Protein AF-A0A2T1HW81-F1 (afdb_monomer)

Nearest PDB structures (foldseek):
  8i0v-assembly1_t  TM=4.486E-01  e=2.184E+00  Homo sapiens
  5mqf-assembly1_G  TM=4.092E-01  e=3.699E+00  Homo sapiens
  8i0v-assembly1_q  TM=4.028E-01  e=3.699E+00  Homo sapiens
  3jb9-assembly1_V  TM=4.908E-01  e=8.706E+00  Schizosaccharomyces pombe 972h-
  9esi-assembly1_U  TM=4.132E-01  e=9.299E+00  Schizosaccharomyces pombe

Secondary structure (DSSP, 8-state):
-BHHHHHHTT--EEEEEETTEEEEEEGGGGT--TTSBHHHHHHT---TTTSPPPPGGG-EEE-GGG-SS------

Foldseek 3Di:
DFQLVCVVVQQFWKWFDDPNDIDTGGCVVLVGDRGDDPLVSLVPDADPPPRHRTDSVGIDGHHPVPPPDDDPPDD

Mean predicted aligned error: 6.24 Å

Sequence (75 aa):
MTIAGLERDGLSHAEYECCGVRVVVPWRMLDAAPEETFHEVAERLVCRRCGEPPNPGGIRPWGQWMCDGWVDTFR

Organism: NCBI:txid2109933

Solvent-accessible surface area (backbone atoms only — not comparable to full-atom values): 4633 Å² total; per-residue (Å²): 107,30,40,51,55,34,44,74,72,52,30,49,22,43,30,32,53,48,98,94,37,83,43,77,44,48,39,75,81,68,74,53,51,57,82,39,38,54,65,66,56,57,75,72,41,58,32,90,87,81,70,47,61,51,60,74,93,53,55,43,85,28,32,83,85,71,56,86,79,78,84,87,79,84,125

Structure (mmCIF, N/CA/C/O backbone):
data_AF-A0A2T1HW81-F1
#
_entry.id   AF-A0A2T1HW81-F1
#
loop_
_atom_site.group_PDB
_atom_site.id
_atom_site.type_symbol
_ato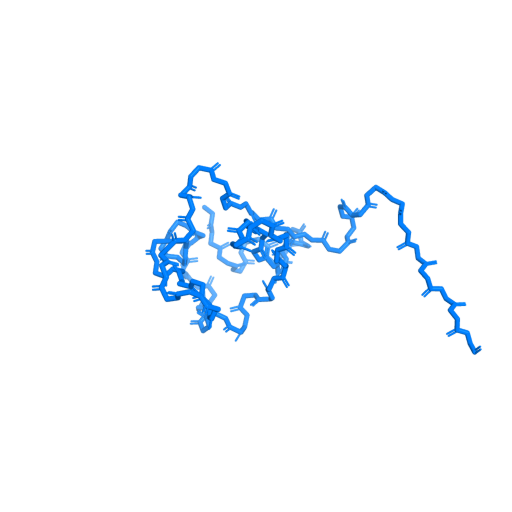m_site.label_atom_id
_atom_site.label_alt_id
_atom_site.label_comp_id
_atom_site.label_asym_id
_atom_site.label_entity_id
_atom_site.label_seq_id
_atom_site.pdbx_PDB_ins_code
_atom_site.Cartn_x
_atom_site.Cartn_y
_atom_site.Cartn_z
_atom_site.occupancy
_atom_site.B_iso_or_equiv
_atom_site.auth_seq_id
_atom_site.auth_comp_id
_atom_site.auth_asym_id
_atom_site.auth_atom_id
_atom_site.pdbx_PDB_model_num
ATOM 1 N N . MET A 1 1 ? 11.510 1.745 0.466 1.00 86.94 1 MET A N 1
ATOM 2 C CA . MET A 1 1 ? 11.437 1.206 -0.910 1.00 86.94 1 MET A CA 1
ATOM 3 C C . MET A 1 1 ? 10.427 2.040 -1.682 1.00 86.94 1 MET A C 1
ATOM 5 O O . MET A 1 1 ? 9.429 2.424 -1.076 1.00 86.94 1 MET A O 1
ATOM 9 N N . THR A 1 2 ? 10.711 2.379 -2.942 1.00 97.00 2 THR A N 1
ATOM 10 C CA . THR A 1 2 ? 9.789 3.165 -3.780 1.00 97.00 2 THR A CA 1
ATOM 11 C C . THR A 1 2 ? 8.663 2.298 -4.337 1.00 97.00 2 THR A C 1
ATOM 13 O O . THR A 1 2 ? 8.814 1.076 -4.407 1.00 97.00 2 THR A O 1
ATOM 16 N N . ILE A 1 3 ? 7.564 2.915 -4.769 1.00 96.44 3 ILE A N 1
ATOM 17 C CA . ILE A 1 3 ? 6.441 2.224 -5.414 1.00 96.44 3 ILE A CA 1
ATOM 18 C C . ILE A 1 3 ? 6.896 1.493 -6.678 1.00 96.44 3 ILE A C 1
ATOM 20 O O . ILE A 1 3 ? 6.632 0.303 -6.811 1.00 96.44 3 ILE A O 1
ATOM 24 N N . ALA A 1 4 ? 7.699 2.125 -7.539 1.00 95.62 4 ALA A N 1
ATOM 25 C CA . ALA A 1 4 ? 8.267 1.460 -8.717 1.00 95.62 4 ALA A CA 1
ATOM 26 C C . ALA A 1 4 ? 9.196 0.284 -8.369 1.00 95.62 4 ALA A C 1
ATOM 28 O O . ALA A 1 4 ? 9.403 -0.618 -9.183 1.00 95.62 4 ALA A O 1
ATOM 29 N N . GLY A 1 5 ? 9.842 0.325 -7.199 1.00 96.38 5 GLY A N 1
ATOM 30 C CA . GLY A 1 5 ? 10.620 -0.798 -6.677 1.00 96.38 5 GLY A CA 1
ATOM 31 C C . GLY A 1 5 ? 9.709 -1.954 -6.280 1.00 96.38 5 GLY A C 1
ATOM 32 O O . GLY A 1 5 ? 9.886 -3.063 -6.767 1.00 96.38 5 GLY A O 1
ATOM 33 N N . LEU A 1 6 ? 8.681 -1.656 -5.485 1.00 94.81 6 LEU A N 1
ATOM 34 C CA . LEU A 1 6 ? 7.678 -2.627 -5.054 1.00 94.81 6 LEU A CA 1
ATOM 35 C C . LEU A 1 6 ? 6.959 -3.282 -6.240 1.00 94.81 6 LEU A C 1
ATOM 37 O O . LEU A 1 6 ? 6.832 -4.501 -6.275 1.00 94.81 6 LEU A O 1
ATOM 41 N N . GLU A 1 7 ? 6.551 -2.511 -7.248 1.00 93.94 7 GLU A N 1
ATOM 42 C CA . GLU A 1 7 ? 5.888 -3.052 -8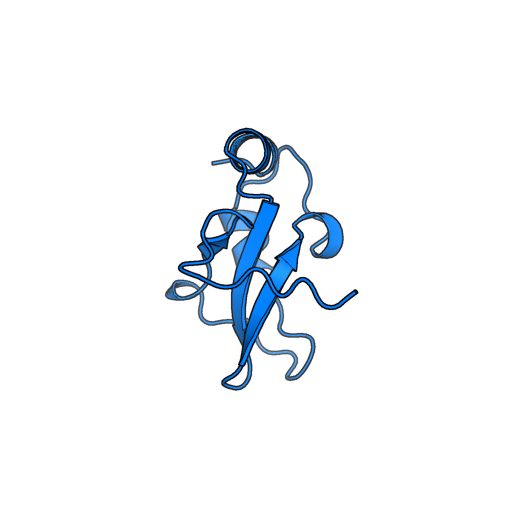.440 1.00 93.94 7 GLU A CA 1
ATOM 43 C C . GLU A 1 7 ? 6.790 -3.994 -9.243 1.00 93.94 7 GLU A C 1
ATOM 45 O O . GLU A 1 7 ? 6.316 -5.030 -9.715 1.00 93.94 7 GLU A O 1
ATOM 50 N N . ARG A 1 8 ? 8.092 -3.687 -9.356 1.00 94.44 8 ARG A N 1
ATOM 51 C CA . ARG A 1 8 ? 9.079 -4.597 -9.966 1.00 94.44 8 ARG A CA 1
ATOM 52 C C . ARG A 1 8 ? 9.214 -5.908 -9.195 1.00 94.44 8 ARG A C 1
ATOM 54 O O . ARG A 1 8 ? 9.401 -6.947 -9.821 1.00 94.44 8 ARG A O 1
ATOM 61 N N . ASP A 1 9 ? 9.042 -5.860 -7.879 1.00 92.62 9 ASP A N 1
ATOM 62 C CA . ASP A 1 9 ? 9.040 -7.028 -6.994 1.00 92.62 9 ASP A CA 1
ATOM 63 C C . ASP A 1 9 ? 7.658 -7.723 -6.934 1.00 92.62 9 ASP A C 1
ATOM 65 O O . ASP A 1 9 ? 7.436 -8.641 -6.144 1.00 92.62 9 ASP A O 1
ATOM 69 N N . GLY A 1 10 ? 6.694 -7.300 -7.764 1.00 91.31 10 GLY A N 1
ATOM 70 C CA . GLY A 1 10 ? 5.343 -7.865 -7.823 1.00 91.31 10 GLY A CA 1
ATOM 71 C C . GLY A 1 10 ? 4.426 -7.437 -6.670 1.00 91.31 10 GLY A C 1
ATOM 72 O O . GLY A 1 10 ? 3.361 -8.027 -6.481 1.00 91.31 10 GLY A O 1
ATOM 73 N N . LEU A 1 11 ? 4.823 -6.433 -5.890 1.00 94.62 11 LEU A N 1
ATOM 74 C CA . LEU A 1 11 ? 4.067 -5.839 -4.791 1.00 94.62 11 LEU A CA 1
ATOM 75 C C . LEU A 1 11 ? 3.351 -4.590 -5.315 1.00 94.62 11 LEU A C 1
ATOM 77 O O . LEU A 1 11 ? 3.927 -3.509 -5.365 1.00 94.62 11 LEU A O 1
ATOM 81 N N . SER A 1 12 ? 2.105 -4.745 -5.757 1.00 93.44 12 SER A N 1
ATOM 82 C CA . SER A 1 12 ? 1.339 -3.715 -6.482 1.00 93.44 12 SER A CA 1
ATOM 83 C C . SER A 1 12 ? 0.184 -3.083 -5.684 1.00 93.44 12 SER A C 1
ATOM 85 O O . SER A 1 12 ? -0.562 -2.260 -6.221 1.00 93.44 12 SER A O 1
ATOM 87 N N . HIS A 1 13 ? -0.002 -3.480 -4.422 1.00 93.25 13 HIS A N 1
ATOM 88 C CA . HIS A 1 13 ? -1.129 -3.058 -3.587 1.00 93.25 13 HIS A CA 1
ATOM 89 C C . HIS A 1 13 ? -0.707 -2.732 -2.155 1.00 93.25 13 HIS A C 1
ATOM 91 O O . HIS A 1 13 ? 0.216 -3.342 -1.627 1.00 93.25 13 HIS A O 1
ATOM 97 N N . ALA A 1 14 ? -1.457 -1.864 -1.481 1.00 92.12 14 ALA A N 1
ATOM 98 C CA . ALA A 1 14 ? -1.432 -1.739 -0.030 1.00 92.12 14 ALA A CA 1
ATOM 99 C C . ALA A 1 14 ? -2.442 -2.719 0.565 1.00 92.12 14 ALA A C 1
ATOM 101 O O . ALA A 1 14 ? -3.591 -2.754 0.122 1.00 92.12 14 ALA A O 1
ATOM 102 N N . GLU A 1 15 ? -2.046 -3.460 1.592 1.00 92.94 15 GLU A N 1
ATOM 103 C CA . GLU A 1 15 ? -2.982 -4.148 2.476 1.00 92.94 15 GLU A CA 1
ATOM 104 C C . GLU A 1 15 ? -3.018 -3.442 3.831 1.00 92.94 15 GLU A C 1
ATOM 106 O O . GLU A 1 15 ? -1.971 -3.114 4.390 1.00 92.94 15 GLU A O 1
ATOM 111 N N . TYR A 1 16 ? -4.219 -3.211 4.356 1.00 91.19 16 TYR A N 1
ATOM 112 C CA . TYR A 1 16 ? -4.439 -2.672 5.697 1.00 91.19 16 TYR A CA 1
ATOM 113 C C . TYR A 1 16 ? -5.820 -3.069 6.226 1.00 91.19 16 TYR A C 1
ATOM 115 O O . TYR A 1 16 ? -6.688 -3.527 5.481 1.00 91.19 16 TYR A O 1
ATOM 123 N N . GLU A 1 17 ? -6.045 -2.882 7.524 1.00 90.69 17 GLU A N 1
ATOM 124 C CA . GLU A 1 17 ? -7.366 -3.049 8.128 1.00 90.69 17 GLU A CA 1
ATOM 125 C C . GLU A 1 17 ? -8.115 -1.713 8.181 1.00 90.69 17 GLU A C 1
ATOM 127 O O . GLU A 1 17 ? -7.574 -0.694 8.610 1.00 90.69 17 GLU A O 1
ATOM 132 N N . CYS A 1 18 ? -9.386 -1.721 7.782 1.00 88.69 18 CYS A N 1
ATOM 133 C CA . CYS A 1 18 ? -10.319 -0.642 8.062 1.00 88.69 18 CYS A CA 1
ATOM 134 C C . CYS A 1 18 ? -11.656 -1.181 8.578 1.00 88.69 18 CYS A C 1
ATOM 136 O O . CYS A 1 18 ? -12.293 -2.004 7.923 1.00 88.69 18 CYS A O 1
ATOM 138 N N . CYS A 1 19 ? -12.144 -0.633 9.699 1.00 88.12 19 CYS A N 1
ATOM 139 C CA . CYS A 1 19 ? -13.453 -0.978 10.269 1.00 88.12 19 CYS A CA 1
ATOM 140 C C . CYS A 1 19 ? -13.631 -2.498 10.473 1.00 88.12 19 CYS A C 1
ATOM 142 O O . CYS A 1 19 ? -14.706 -3.031 10.192 1.00 88.12 19 CYS A O 1
ATOM 144 N N . GLY A 1 20 ? -12.569 -3.199 10.893 1.00 86.88 20 GLY A N 1
ATOM 145 C CA . GLY A 1 20 ? -12.559 -4.656 11.062 1.00 86.88 20 GLY A CA 1
ATOM 146 C C . GLY A 1 20 ? -12.539 -5.459 9.755 1.00 86.88 20 GLY A C 1
ATOM 147 O O . GLY A 1 20 ? -12.751 -6.668 9.777 1.00 86.88 20 GLY A O 1
ATOM 148 N N . VAL A 1 21 ? -12.316 -4.809 8.609 1.00 87.06 21 VAL A N 1
ATOM 149 C CA . VAL A 1 21 ? -12.246 -5.447 7.289 1.00 87.06 21 VAL A CA 1
ATOM 150 C C . VAL A 1 21 ? -10.853 -5.260 6.706 1.00 87.06 21 VAL A C 1
ATOM 152 O O . VAL A 1 21 ? -10.318 -4.153 6.687 1.00 87.06 21 VAL A O 1
ATOM 155 N N . ARG A 1 22 ? -10.278 -6.341 6.178 1.00 89.75 22 ARG A N 1
ATOM 156 C CA . ARG A 1 22 ? -9.035 -6.281 5.410 1.00 89.75 22 ARG A CA 1
ATOM 157 C C . ARG A 1 22 ? -9.302 -5.678 4.034 1.00 89.75 22 ARG A C 1
ATOM 159 O O . ARG A 1 22 ? -10.141 -6.174 3.286 1.00 89.75 22 ARG A O 1
ATOM 166 N N . VAL A 1 23 ? -8.574 -4.622 3.710 1.00 89.06 23 VAL A N 1
ATOM 167 C CA . VAL A 1 23 ? -8.639 -3.914 2.434 1.00 89.06 23 VAL A CA 1
ATOM 168 C C . VAL A 1 23 ? -7.334 -4.150 1.695 1.00 89.06 23 VAL A C 1
ATOM 170 O O . VAL A 1 23 ? -6.262 -4.006 2.273 1.00 89.06 23 VAL A O 1
ATOM 173 N N . VAL A 1 24 ? -7.441 -4.489 0.414 1.00 90.75 24 VAL A N 1
ATOM 174 C CA . VAL A 1 24 ? -6.314 -4.570 -0.514 1.00 90.75 24 VAL A CA 1
ATOM 175 C C . VAL A 1 24 ? -6.590 -3.589 -1.644 1.00 90.75 24 VAL A C 1
ATOM 177 O O . VAL A 1 24 ? -7.615 -3.687 -2.319 1.00 90.75 24 VAL A O 1
ATOM 180 N N . VAL A 1 25 ? -5.710 -2.609 -1.828 1.00 89.44 25 VAL A N 1
ATOM 181 C CA . VAL A 1 25 ? -5.925 -1.483 -2.744 1.00 89.44 25 VAL A CA 1
ATOM 182 C C . VAL A 1 25 ? -4.692 -1.286 -3.635 1.00 89.44 25 VAL A C 1
ATOM 184 O O . VAL A 1 25 ? -3.590 -1.166 -3.111 1.00 89.44 25 VAL A O 1
ATOM 187 N N . PRO A 1 26 ? -4.817 -1.264 -4.973 1.00 91.12 26 PRO A N 1
ATOM 188 C CA . PRO A 1 26 ? -3.688 -0.975 -5.854 1.00 91.12 26 PRO A CA 1
ATOM 189 C C . PRO A 1 26 ? -3.070 0.404 -5.589 1.00 91.12 26 PRO A C 1
ATOM 191 O O . PRO A 1 26 ? -3.811 1.361 -5.351 1.00 91.12 26 PRO A O 1
ATOM 194 N N . TRP A 1 27 ? -1.751 0.542 -5.765 1.00 91.25 27 TRP A N 1
ATOM 195 C CA . TRP A 1 27 ? -1.037 1.828 -5.643 1.00 91.25 27 TRP A CA 1
ATOM 196 C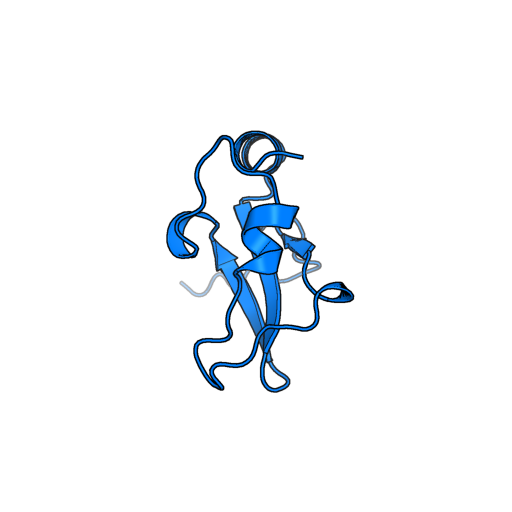 C . TRP A 1 27 ? -1.659 2.943 -6.482 1.00 91.25 27 TRP A C 1
ATOM 198 O O . TRP A 1 27 ? -1.880 4.050 -5.999 1.00 91.25 27 TRP A O 1
ATOM 208 N N . ARG A 1 28 ? -2.055 2.610 -7.716 1.00 88.69 28 ARG A N 1
ATOM 209 C CA . ARG A 1 28 ? -2.727 3.530 -8.646 1.00 88.69 28 ARG A CA 1
ATOM 210 C C . ARG A 1 28 ? -4.041 4.120 -8.123 1.00 88.69 28 ARG A C 1
ATOM 212 O O . ARG A 1 28 ? -4.457 5.155 -8.613 1.00 88.69 28 ARG A O 1
ATOM 219 N N . MET A 1 29 ? -4.732 3.460 -7.186 1.00 89.44 29 MET A N 1
ATOM 220 C CA . MET A 1 29 ? -5.968 3.999 -6.590 1.00 89.44 29 MET A CA 1
ATOM 221 C C . MET A 1 29 ? -5.703 4.861 -5.348 1.00 89.44 29 MET A C 1
ATOM 223 O O . MET A 1 29 ? -6.639 5.455 -4.811 1.00 89.44 29 MET A O 1
ATOM 227 N N . LEU A 1 30 ? -4.450 4.892 -4.887 1.00 89.62 30 LEU A N 1
ATOM 228 C CA . LEU A 1 30 ? -3.938 5.761 -3.827 1.00 89.62 30 LEU A CA 1
ATOM 229 C C . LEU A 1 30 ? -3.161 6.959 -4.398 1.00 89.62 30 LEU A C 1
ATOM 231 O O . LEU A 1 30 ? -2.410 7.604 -3.663 1.00 89.62 30 LEU A O 1
ATOM 235 N N . ASP A 1 31 ? -3.295 7.200 -5.708 1.00 92.25 31 ASP A N 1
ATOM 236 C CA . ASP A 1 31 ? -2.576 8.233 -6.459 1.00 92.25 31 ASP A CA 1
ATOM 237 C C . ASP A 1 31 ? -1.062 8.214 -6.194 1.00 92.25 31 ASP A C 1
ATOM 239 O O . ASP A 1 31 ? -0.411 9.251 -6.109 1.00 92.25 31 ASP A O 1
ATOM 243 N N . ALA A 1 32 ? -0.505 7.015 -5.998 1.00 93.69 32 ALA A N 1
ATOM 244 C CA . ALA A 1 32 ? 0.898 6.837 -5.669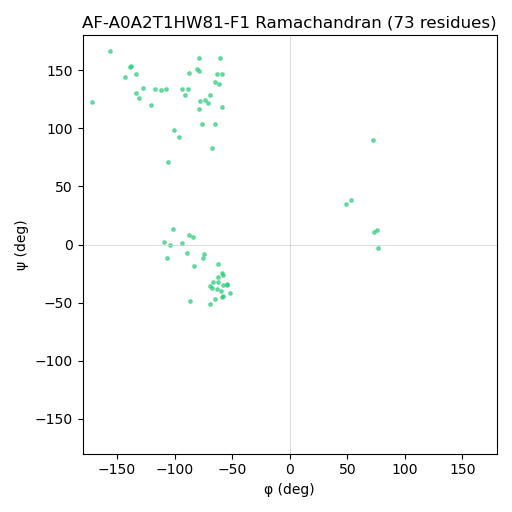 1.00 93.69 32 ALA A CA 1
ATOM 245 C C . ALA A 1 32 ? 1.783 6.984 -6.912 1.00 93.69 32 ALA A C 1
ATOM 247 O O . ALA A 1 32 ? 1.606 6.260 -7.897 1.00 93.69 32 ALA A O 1
ATOM 248 N N . ALA A 1 33 ? 2.738 7.907 -6.861 1.00 95.81 33 ALA A N 1
ATOM 249 C CA . ALA A 1 33 ? 3.718 8.114 -7.910 1.00 95.81 33 ALA A CA 1
ATOM 250 C C . ALA A 1 33 ? 4.845 7.061 -7.829 1.00 95.81 33 ALA A C 1
ATOM 252 O O . ALA A 1 33 ? 5.187 6.594 -6.739 1.00 95.81 33 ALA A O 1
ATOM 253 N N . PRO A 1 34 ? 5.458 6.683 -8.966 1.00 95.44 34 PRO A N 1
ATOM 254 C CA . PRO A 1 34 ? 6.513 5.665 -9.020 1.00 95.44 34 PRO A CA 1
ATOM 255 C C . PRO A 1 34 ? 7.708 5.927 -8.081 1.00 95.44 34 PRO A C 1
ATOM 257 O O . PRO A 1 34 ? 8.313 4.986 -7.556 1.00 95.44 34 PRO A O 1
ATOM 260 N N . GLU A 1 35 ? 8.063 7.195 -7.891 1.00 97.12 35 GLU A N 1
ATOM 261 C CA . GLU A 1 35 ? 9.173 7.678 -7.071 1.00 97.12 35 GLU A CA 1
ATOM 262 C C . GLU A 1 35 ? 8.847 7.795 -5.580 1.00 97.12 35 GLU A C 1
ATOM 264 O O . GLU A 1 35 ? 9.776 7.806 -4.770 1.00 97.12 35 GLU A O 1
ATOM 269 N N . GLU A 1 36 ? 7.562 7.831 -5.210 1.00 96.19 36 GLU A N 1
ATOM 270 C CA . GLU A 1 36 ? 7.149 7.877 -3.808 1.00 96.19 36 GLU A CA 1
ATOM 271 C C . GLU A 1 36 ? 7.598 6.610 -3.083 1.00 96.19 36 GLU A C 1
ATOM 273 O O . GLU A 1 36 ? 7.656 5.503 -3.631 1.00 96.19 36 GLU A O 1
ATOM 278 N N . THR A 1 37 ? 7.927 6.765 -1.812 1.00 95.69 37 THR A N 1
ATOM 279 C CA . THR A 1 37 ? 8.162 5.651 -0.910 1.00 95.69 37 THR A CA 1
ATOM 280 C C . THR A 1 37 ? 6.837 5.093 -0.411 1.00 95.69 37 THR A C 1
ATOM 282 O O . THR A 1 37 ? 5.847 5.799 -0.238 1.00 95.69 37 THR A O 1
ATOM 285 N N . PHE A 1 38 ? 6.826 3.800 -0.095 1.00 92.50 38 PHE A N 1
ATOM 286 C CA . PHE A 1 38 ? 5.677 3.189 0.573 1.00 92.50 38 PHE A CA 1
ATOM 287 C C . PHE A 1 38 ? 5.278 3.911 1.869 1.00 92.50 38 PHE A C 1
ATOM 289 O O . PHE A 1 38 ? 4.096 3.975 2.186 1.00 92.50 38 PHE A O 1
ATOM 296 N N . HIS A 1 39 ? 6.250 4.455 2.605 1.00 92.19 39 HIS A N 1
ATOM 297 C CA . HIS A 1 39 ? 5.984 5.164 3.852 1.00 92.19 39 HIS A CA 1
ATOM 298 C C . HIS A 1 39 ? 5.172 6.441 3.611 1.00 92.19 39 HIS A C 1
ATOM 300 O O . HIS A 1 39 ? 4.143 6.616 4.251 1.00 92.19 39 HIS A O 1
ATOM 306 N N . GLU A 1 40 ? 5.555 7.252 2.621 1.00 94.00 40 GLU A N 1
ATOM 307 C CA . GLU A 1 40 ? 4.812 8.462 2.231 1.00 94.00 40 GLU A CA 1
ATOM 308 C C . GL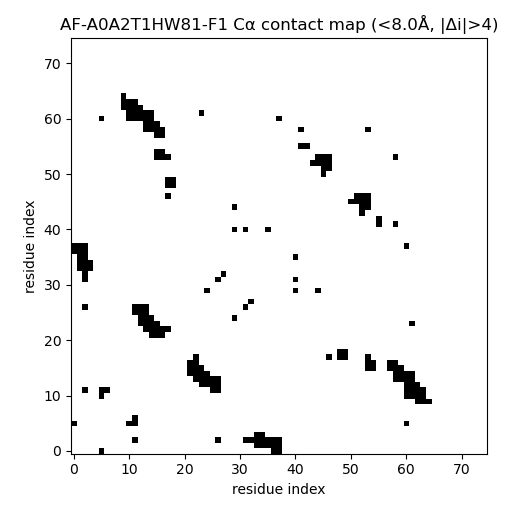U A 1 40 ? 3.371 8.132 1.801 1.00 94.00 40 GLU A C 1
ATOM 310 O O . GLU A 1 40 ? 2.421 8.814 2.187 1.00 94.00 40 GLU A O 1
ATOM 315 N N . VAL A 1 41 ? 3.177 7.035 1.059 1.00 92.50 41 VAL A N 1
ATOM 316 C CA . VAL A 1 41 ? 1.835 6.570 0.662 1.00 92.50 41 VAL A CA 1
ATOM 317 C C . VAL A 1 41 ? 1.024 6.077 1.867 1.00 92.50 41 VAL A C 1
ATOM 319 O O . VAL A 1 41 ? -0.184 6.309 1.938 1.00 92.50 41 VAL A O 1
ATOM 322 N N . ALA A 1 42 ? 1.671 5.407 2.823 1.00 91.44 42 ALA A N 1
ATOM 323 C CA . ALA A 1 42 ? 1.042 4.896 4.037 1.00 91.44 42 ALA A CA 1
ATOM 324 C C . ALA A 1 42 ? 0.618 6.013 5.007 1.00 91.44 42 ALA A C 1
ATOM 326 O O . ALA A 1 42 ? -0.434 5.898 5.631 1.00 91.44 42 ALA A O 1
ATOM 327 N N . GLU A 1 43 ? 1.382 7.103 5.111 1.00 91.19 43 GLU A N 1
ATOM 328 C CA . GLU A 1 43 ? 1.068 8.234 5.999 1.00 91.19 43 GLU A CA 1
ATOM 329 C C . GLU A 1 43 ? -0.197 8.997 5.586 1.00 91.19 43 GLU A C 1
ATOM 331 O O . GLU A 1 43 ? -0.925 9.502 6.439 1.00 91.19 43 GLU A O 1
ATOM 336 N N . ARG A 1 44 ? -0.491 9.063 4.283 1.00 89.94 44 ARG A N 1
ATOM 337 C CA . ARG A 1 44 ? -1.680 9.755 3.751 1.00 89.94 44 ARG A CA 1
ATOM 338 C C . ARG A 1 44 ? -2.893 8.850 3.546 1.00 89.94 44 ARG A C 1
ATOM 340 O O . ARG A 1 44 ? -3.912 9.289 3.011 1.00 89.94 44 ARG A O 1
ATOM 347 N N . LEU A 1 45 ? -2.779 7.571 3.889 1.00 90.19 45 LEU A N 1
ATOM 348 C CA . LEU A 1 45 ? -3.837 6.597 3.673 1.00 90.19 45 LEU A CA 1
ATOM 349 C C . LEU A 1 45 ? -5.006 6.897 4.616 1.00 90.19 45 LEU A C 1
ATOM 351 O O . LEU A 1 45 ? -4.841 7.024 5.825 1.00 90.19 45 LEU A O 1
ATOM 355 N N . VAL A 1 46 ? -6.209 6.987 4.054 1.00 89.50 46 VAL A N 1
ATOM 356 C CA . VAL A 1 46 ? -7.438 7.237 4.810 1.00 89.50 46 VAL A CA 1
ATOM 357 C C . VAL A 1 46 ? -8.453 6.169 4.457 1.00 89.50 46 VAL A C 1
ATOM 359 O O . VAL A 1 46 ? -8.661 5.844 3.281 1.00 89.50 46 VAL A O 1
ATOM 362 N N . CYS A 1 47 ? -9.122 5.611 5.464 1.00 87.00 47 CYS A N 1
ATOM 363 C CA . CYS A 1 47 ? -10.193 4.689 5.171 1.00 87.00 47 CYS A CA 1
ATOM 364 C C . CYS A 1 47 ? -11.409 5.410 4.582 1.00 87.00 47 CYS A C 1
ATOM 366 O O . CYS A 1 47 ? -12.062 6.210 5.244 1.00 87.00 47 CYS A O 1
ATOM 368 N N . ARG A 1 48 ? -11.814 5.014 3.371 1.00 84.56 48 ARG A N 1
ATOM 369 C CA . ARG A 1 48 ? -13.004 5.562 2.698 1.00 84.56 48 ARG A CA 1
ATOM 370 C C . ARG A 1 48 ? -14.333 5.310 3.425 1.00 84.56 48 ARG A C 1
ATOM 372 O O . ARG A 1 48 ? -15.319 5.954 3.092 1.00 84.56 48 A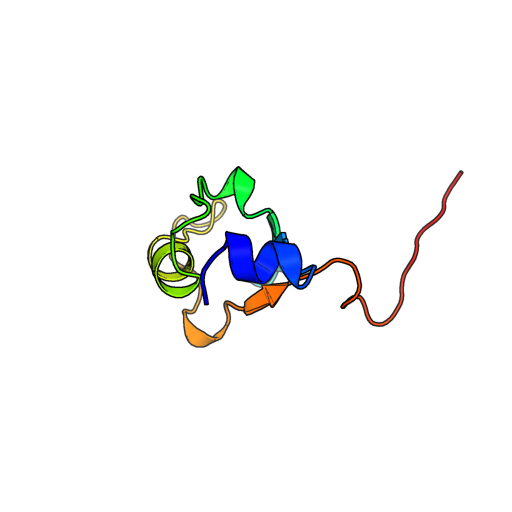RG A O 1
ATOM 379 N N . ARG A 1 49 ? -14.387 4.370 4.378 1.00 85.81 49 ARG A N 1
ATOM 380 C CA . ARG A 1 49 ? -15.609 4.032 5.129 1.00 85.81 49 ARG A CA 1
ATOM 381 C C . ARG A 1 49 ? -15.819 4.909 6.362 1.00 85.81 49 ARG A C 1
ATOM 383 O O . ARG A 1 49 ? -16.930 5.383 6.561 1.00 85.81 49 ARG A O 1
ATOM 390 N N . CYS A 1 50 ? -14.793 5.074 7.197 1.00 88.88 50 CYS A N 1
ATOM 391 C CA . CYS A 1 50 ? -14.889 5.838 8.447 1.00 88.88 50 CYS A CA 1
ATOM 392 C C . CYS A 1 50 ? -14.190 7.201 8.402 1.00 88.88 50 CYS A C 1
ATOM 394 O O . CYS A 1 50 ? -14.401 7.992 9.309 1.00 88.88 50 CYS A O 1
ATOM 396 N N . GLY A 1 51 ? -13.373 7.483 7.384 1.00 88.25 51 GLY A N 1
ATOM 397 C CA . GLY A 1 51 ? -12.590 8.719 7.293 1.00 88.25 51 GLY A CA 1
ATOM 398 C C . GLY A 1 51 ? -11.349 8.755 8.190 1.00 88.25 51 GLY A C 1
ATOM 399 O O . GLY A 1 51 ? -10.587 9.710 8.112 1.00 88.25 51 GLY A O 1
ATOM 400 N N . GLU A 1 52 ? -11.118 7.720 8.999 1.00 89.25 52 GLU A N 1
ATOM 401 C CA . GLU A 1 52 ? -9.961 7.632 9.892 1.00 89.25 52 GLU A CA 1
ATOM 402 C C . GLU A 1 52 ? -8.744 7.012 9.182 1.00 89.25 52 GLU A C 1
ATOM 404 O O . GLU A 1 52 ? -8.912 6.137 8.313 1.00 89.25 52 GLU A O 1
ATOM 409 N N . PRO A 1 53 ? -7.515 7.424 9.542 1.00 90.06 53 PRO A N 1
ATOM 410 C CA . PRO A 1 53 ? -6.306 6.772 9.064 1.00 90.06 53 PRO A CA 1
ATOM 411 C C . PRO A 1 53 ? -6.230 5.327 9.595 1.00 90.06 53 PRO A C 1
ATOM 413 O O . PRO A 1 53 ? -6.571 5.071 10.755 1.00 90.06 53 PRO A O 1
ATOM 416 N N . PRO A 1 54 ? -5.790 4.354 8.777 1.00 87.81 54 PRO A N 1
ATOM 417 C CA . PRO A 1 54 ? -5.506 3.007 9.257 1.00 87.81 54 PRO A CA 1
ATOM 418 C C . PRO A 1 54 ? -4.404 3.017 10.321 1.00 87.81 54 PRO A C 1
ATOM 420 O O . PRO A 1 54 ? -3.587 3.935 10.377 1.00 87.81 54 PRO A O 1
ATOM 423 N N . ASN A 1 55 ? -4.324 1.955 11.127 1.00 85.44 55 ASN A N 1
ATOM 424 C CA . ASN A 1 55 ? -3.192 1.772 12.034 1.00 85.44 55 ASN A CA 1
ATOM 425 C C . ASN A 1 55 ? -1.882 1.716 11.218 1.00 85.44 55 ASN A C 1
ATOM 427 O O . ASN A 1 55 ? -1.727 0.770 10.441 1.00 85.44 55 ASN A O 1
ATOM 431 N N . PRO A 1 56 ? -0.924 2.645 11.413 1.00 77.56 56 PRO A N 1
ATOM 432 C CA . PRO A 1 56 ? 0.298 2.701 10.609 1.00 77.56 56 PRO A CA 1
ATOM 433 C C . PRO A 1 56 ? 1.117 1.406 10.657 1.00 77.56 56 PRO A C 1
ATOM 435 O O . PRO A 1 56 ? 1.685 0.994 9.650 1.00 77.56 56 PRO A O 1
ATOM 438 N N . GLY A 1 57 ? 1.130 0.716 11.804 1.00 82.31 57 GLY A N 1
ATOM 439 C CA . GLY A 1 57 ? 1.825 -0.567 11.963 1.00 82.31 57 GLY A CA 1
ATOM 440 C C . GLY A 1 57 ? 1.125 -1.758 11.297 1.00 82.31 57 GLY A C 1
ATOM 441 O O . GLY A 1 57 ? 1.687 -2.848 11.258 1.00 82.31 57 GLY A O 1
ATOM 442 N N . GLY A 1 58 ? -0.099 -1.565 10.798 1.00 85.88 58 GLY A N 1
ATOM 443 C CA . GLY A 1 58 ? -0.902 -2.583 10.117 1.00 85.88 58 GLY A CA 1
ATOM 444 C C . GLY A 1 58 ? -0.951 -2.430 8.596 1.00 85.88 58 GLY A C 1
ATOM 445 O O . GLY A 1 58 ? -1.616 -3.232 7.944 1.00 85.88 58 GLY A O 1
ATOM 446 N N . ILE A 1 59 ? -0.288 -1.415 8.030 1.00 91.81 59 ILE A N 1
ATOM 447 C CA . ILE A 1 59 ? -0.219 -1.204 6.581 1.00 91.81 59 ILE A CA 1
ATOM 448 C C . ILE A 1 59 ? 1.013 -1.934 6.051 1.00 91.81 59 ILE A C 1
ATOM 450 O O . ILE A 1 59 ? 2.124 -1.723 6.539 1.00 91.81 59 ILE A O 1
ATOM 454 N N . ARG A 1 60 ? 0.844 -2.766 5.023 1.00 93.31 60 ARG A N 1
ATOM 455 C CA . ARG A 1 60 ? 1.961 -3.478 4.392 1.00 93.31 60 ARG A CA 1
ATOM 456 C C . ARG A 1 60 ? 1.859 -3.513 2.868 1.00 93.31 60 ARG A C 1
ATOM 458 O O . ARG A 1 60 ? 0.748 -3.501 2.333 1.00 93.31 60 ARG A O 1
ATOM 465 N N . PRO A 1 61 ? 2.995 -3.604 2.156 1.00 93.56 61 PRO A N 1
ATOM 466 C CA . PRO A 1 61 ? 2.990 -3.940 0.743 1.00 93.56 61 PRO A CA 1
ATOM 467 C C . PRO A 1 61 ? 2.387 -5.321 0.509 1.00 93.56 61 PRO A C 1
ATOM 469 O O . PRO A 1 61 ? 2.664 -6.272 1.242 1.00 93.56 61 PRO A O 1
ATOM 472 N N . TRP A 1 62 ? 1.568 -5.415 -0.529 1.00 92.75 62 TRP A N 1
ATOM 473 C CA . TRP A 1 62 ? 0.836 -6.604 -0.914 1.00 92.75 62 TRP A CA 1
ATOM 474 C C . TRP A 1 62 ? 0.943 -6.869 -2.420 1.00 92.75 62 TRP A C 1
ATOM 476 O O . TRP A 1 62 ? 1.011 -5.955 -3.240 1.00 92.75 62 TRP A O 1
ATOM 486 N N . GLY A 1 63 ? 0.952 -8.142 -2.793 1.00 86.62 63 GLY A N 1
ATOM 487 C CA . GLY A 1 63 ? 1.079 -8.635 -4.156 1.00 86.62 63 GLY A CA 1
ATOM 488 C C . GLY A 1 63 ? 0.194 -9.860 -4.315 1.00 86.62 63 GLY A C 1
ATOM 489 O O . GLY A 1 63 ? 0.061 -10.650 -3.385 1.00 86.62 63 GLY A O 1
ATOM 490 N N . GLN A 1 64 ? -0.412 -10.022 -5.491 1.00 71.25 64 GLN A N 1
ATOM 491 C CA . GLN A 1 64 ? -1.410 -11.070 -5.752 1.00 71.25 64 GLN A CA 1
ATOM 492 C C . GLN A 1 64 ? -0.884 -12.494 -5.514 1.00 71.25 64 GLN A C 1
ATOM 494 O O . GLN A 1 64 ? -1.643 -13.400 -5.184 1.00 71.25 64 GLN A O 1
ATOM 499 N N . TRP A 1 65 ? 0.427 -12.685 -5.642 1.00 69.94 65 TRP A N 1
ATOM 500 C CA . TRP A 1 65 ? 1.118 -13.945 -5.381 1.00 69.94 65 TRP A CA 1
ATOM 501 C C . TRP A 1 65 ? 1.279 -14.267 -3.884 1.00 69.94 65 TRP A C 1
ATOM 503 O O . TRP A 1 65 ? 1.627 -15.394 -3.555 1.00 69.94 65 TRP A O 1
ATOM 513 N N . MET A 1 66 ? 1.008 -13.317 -2.978 1.00 72.06 66 MET A N 1
ATOM 514 C CA . MET A 1 66 ? 1.007 -13.520 -1.519 1.00 72.06 66 MET A CA 1
ATOM 515 C C . MET A 1 66 ? -0.341 -14.005 -0.972 1.00 72.06 66 MET A C 1
ATOM 517 O O . MET A 1 66 ? -0.534 -14.072 0.243 1.00 72.06 66 MET A O 1
ATOM 521 N N . CYS A 1 67 ? -1.288 -14.348 -1.848 1.00 66.25 67 CYS A N 1
ATOM 522 C CA . CYS A 1 67 ? -2.419 -15.174 -1.458 1.00 66.25 67 CYS A CA 1
ATOM 523 C C . CYS A 1 67 ? -1.912 -16.574 -1.072 1.00 66.25 67 CYS A C 1
ATOM 525 O O . CYS A 1 67 ? -1.653 -17.396 -1.952 1.00 66.25 67 CYS A O 1
ATOM 527 N N . ASP A 1 68 ? -1.846 -16.882 0.225 1.00 51.53 68 ASP A N 1
ATOM 528 C CA . ASP A 1 68 ? -1.860 -18.270 0.701 1.00 51.53 68 ASP A CA 1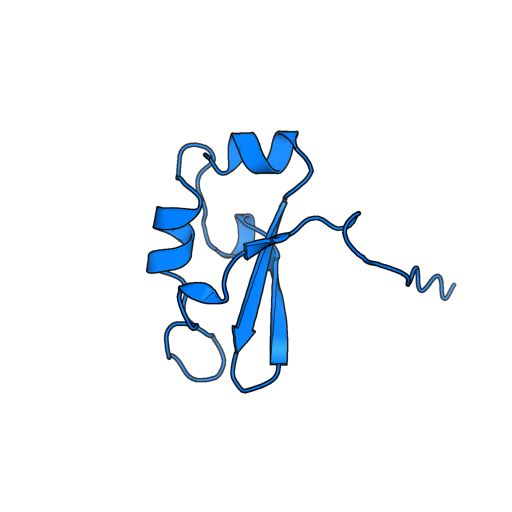
ATOM 529 C C . ASP A 1 68 ? -3.249 -18.865 0.407 1.00 51.53 68 ASP A C 1
ATOM 531 O O . ASP A 1 68 ? -4.153 -18.845 1.237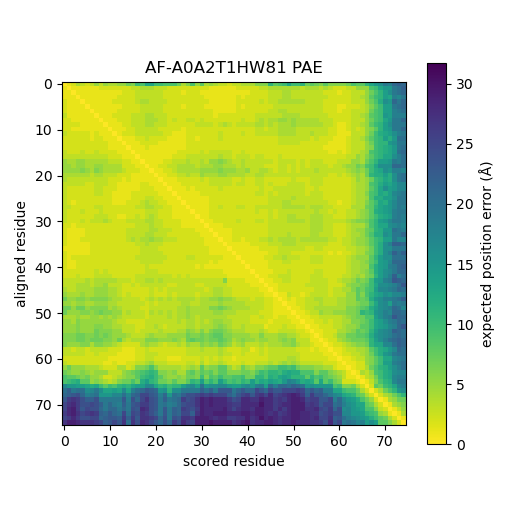 1.00 51.53 68 ASP A O 1
ATOM 535 N N . GLY A 1 69 ? -3.440 -19.331 -0.830 1.00 49.06 69 GLY A N 1
ATOM 536 C CA . GLY A 1 69 ? -4.586 -20.134 -1.253 1.00 49.06 69 GLY A CA 1
ATOM 537 C C . GLY A 1 69 ? -5.928 -19.402 -1.366 1.00 49.06 69 GLY A C 1
ATOM 538 O O . GLY A 1 69 ? -6.743 -19.456 -0.456 1.00 49.06 69 GLY A O 1
ATOM 539 N N . TRP A 1 70 ? -6.218 -18.855 -2.549 1.00 39.38 70 TRP A N 1
ATOM 540 C CA . TRP A 1 70 ? -7.417 -19.216 -3.326 1.00 39.38 70 TRP A CA 1
ATOM 541 C C . TRP A 1 70 ? -7.348 -18.572 -4.717 1.00 39.38 70 TRP A C 1
ATOM 543 O O . TRP A 1 70 ? -7.248 -17.354 -4.848 1.00 39.38 70 TRP A O 1
ATOM 553 N N . VAL A 1 71 ? -7.408 -19.402 -5.759 1.00 42.62 71 VAL A N 1
ATOM 554 C CA . VAL A 1 71 ? -7.783 -18.990 -7.114 1.00 42.62 71 VAL A CA 1
ATOM 555 C C . VAL A 1 71 ? -9.233 -19.417 -7.262 1.00 42.62 71 VAL A C 1
ATOM 557 O O . VAL A 1 71 ? -9.497 -20.594 -7.508 1.00 42.62 71 VAL A O 1
ATOM 560 N N . ASP A 1 72 ? -10.169 -18.488 -7.078 1.00 36.28 72 ASP A N 1
ATOM 561 C CA . ASP A 1 72 ? -11.533 -18.749 -7.514 1.00 36.28 72 ASP A CA 1
ATOM 562 C C . ASP A 1 72 ? -11.584 -18.594 -9.035 1.00 36.28 72 ASP A C 1
ATOM 564 O O . ASP A 1 72 ? -11.508 -17.488 -9.570 1.00 36.28 72 ASP A O 1
ATOM 568 N N . THR A 1 73 ? -11.627 -19.716 -9.746 1.00 43.19 73 THR A N 1
ATOM 569 C CA . THR A 1 73 ? -11.912 -19.745 -11.184 1.00 43.19 73 THR A CA 1
ATOM 570 C C . THR A 1 73 ? -13.326 -20.265 -11.370 1.00 43.19 73 THR A C 1
ATOM 572 O O . THR A 1 73 ? -13.526 -21.379 -11.849 1.00 43.19 73 THR A O 1
ATOM 575 N N . PHE A 1 74 ? -14.329 -19.460 -11.015 1.00 38.84 74 PHE A N 1
ATOM 576 C CA . PHE A 1 74 ? -15.659 -19.681 -11.571 1.00 38.84 74 PHE A CA 1
ATOM 577 C C . PHE A 1 74 ? -15.709 -19.123 -12.992 1.00 38.84 74 PHE A C 1
ATOM 579 O O . PHE A 1 74 ? -15.498 -17.935 -13.244 1.00 38.84 74 PHE A O 1
ATOM 586 N N . ARG A 1 75 ? -15.926 -20.059 -13.912 1.00 40.44 75 ARG A N 1
ATOM 587 C CA . ARG A 1 75 ? -16.283 -19.849 -15.308 1.00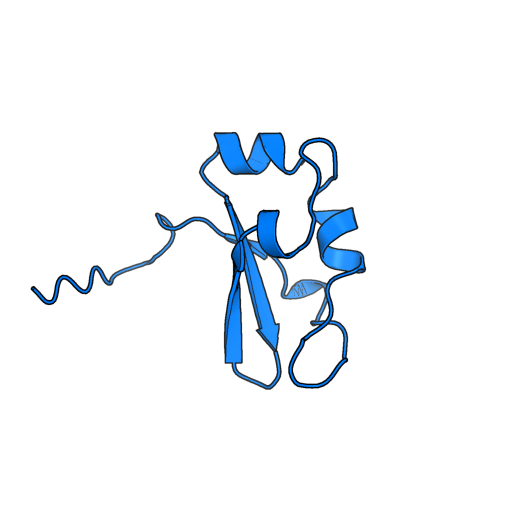 40.44 75 ARG A CA 1
ATOM 588 C C . ARG A 1 75 ? -17.799 -19.806 -15.440 1.00 40.44 75 ARG A C 1
ATOM 590 O O . ARG A 1 75 ? -18.458 -20.525 -14.656 1.00 40.44 75 ARG A O 1
#

pLDDT: mean 84.65, std 15.72, range [36.28, 97.12]

Radius of gyration: 12.9 Å; Cα contacts (8 Å, |Δi|>4): 104; chains: 1; bounding box: 28×30×27 Å